Protein AF-A0AAW4IE18-F1 (afdb_monomer)

Foldseek 3Di:
DDDCPVVDPDDDDPVNVDQFPQDPDVQWTQGPVRDIDHDDDDDDPPPVPDDPVRVVVVVVVVVVVVVVVPPDDDDDDDDDDDDDDQQDDDDDPDVVVVVVSVVVNVVVVVVND

Secondary structure (DSSP, 8-state):
----STT--S---HHHHSSEEEEEETTEEEETTS-EE---------STT--HHHHHHHHHHHHHHHGGG-SS----------PPPPPP----SSHHHHHHHHHHHHHHHHHT-

Structure (mmCIF, N/CA/C/O backbone):
data_AF-A0AAW4IE18-F1
#
_entry.id   AF-A0AAW4IE18-F1
#
loop_
_atom_site.group_PDB
_atom_site.id
_atom_site.type_symbol
_atom_site.label_atom_id
_atom_site.label_alt_id
_atom_site.label_comp_id
_atom_site.label_asym_id
_atom_site.label_entity_id
_atom_site.label_seq_id
_atom_site.pdbx_PDB_ins_code
_atom_site.Cartn_x
_atom_site.Cartn_y
_atom_site.Cartn_z
_atom_site.occupancy
_atom_site.B_iso_or_equiv
_atom_site.auth_seq_id
_atom_site.auth_comp_id
_atom_site.auth_asym_id
_atom_site.auth_atom_id
_atom_site.pdbx_PDB_model_num
ATOM 1 N N . MET A 1 1 ? -8.103 7.986 27.325 1.00 58.22 1 MET A N 1
ATOM 2 C CA . MET A 1 1 ? -7.664 6.595 27.577 1.00 58.22 1 MET A CA 1
ATOM 3 C C . MET A 1 1 ? -7.999 6.231 29.013 1.00 58.22 1 MET A C 1
ATOM 5 O O . MET A 1 1 ? -7.690 7.021 29.895 1.00 58.22 1 MET A O 1
ATOM 9 N N . LEU A 1 2 ? -8.636 5.082 29.252 1.00 60.31 2 LEU A N 1
ATOM 10 C CA . LEU A 1 2 ? -8.820 4.565 30.612 1.00 60.31 2 LEU A CA 1
ATOM 11 C C . LEU A 1 2 ? -7.459 4.156 31.200 1.00 60.31 2 LEU A C 1
ATOM 13 O O . LEU A 1 2 ? -6.713 3.413 30.563 1.00 60.31 2 LEU A O 1
ATOM 17 N N . ASN A 1 3 ? -7.134 4.635 32.404 1.00 67.06 3 ASN A N 1
ATOM 18 C CA . ASN A 1 3 ? -5.927 4.230 33.121 1.00 67.06 3 ASN A CA 1
ATOM 19 C C . ASN A 1 3 ? -6.178 2.890 33.830 1.00 67.06 3 ASN A C 1
ATOM 21 O O . ASN A 1 3 ? -6.910 2.828 34.811 1.00 67.06 3 ASN A O 1
ATOM 25 N N . LEU A 1 4 ? -5.571 1.820 33.313 1.00 72.25 4 LEU A N 1
ATOM 26 C CA . LEU A 1 4 ? -5.693 0.457 33.845 1.00 72.25 4 LEU A CA 1
ATOM 27 C C . LEU A 1 4 ? -4.454 0.017 34.647 1.00 72.25 4 LEU A C 1
ATOM 29 O O . LEU A 1 4 ? -4.291 -1.175 34.910 1.00 72.25 4 LEU A O 1
ATOM 33 N N . ALA A 1 5 ? -3.553 0.944 35.002 1.00 70.62 5 ALA A N 1
ATOM 34 C CA . ALA A 1 5 ? -2.292 0.618 35.673 1.00 70.62 5 ALA A CA 1
ATOM 35 C C . ALA A 1 5 ? -2.509 -0.052 37.039 1.00 70.62 5 ALA A C 1
ATOM 37 O O . ALA A 1 5 ? -1.817 -1.013 37.361 1.00 70.62 5 ALA A O 1
ATOM 38 N N . GLU A 1 6 ? -3.511 0.398 37.795 1.00 74.00 6 GLU A N 1
ATOM 39 C CA . GLU A 1 6 ? -3.826 -0.117 39.134 1.00 74.00 6 GLU A CA 1
ATOM 40 C C . GLU A 1 6 ? -4.338 -1.569 39.117 1.00 74.00 6 GLU A C 1
ATOM 42 O O . GLU A 1 6 ? -4.110 -2.335 40.049 1.00 74.00 6 GLU A O 1
ATOM 47 N N . TYR A 1 7 ? -4.961 -1.998 38.016 1.00 75.81 7 TYR A N 1
ATOM 48 C CA . TYR A 1 7 ? -5.494 -3.356 37.866 1.00 75.81 7 TYR A CA 1
ATOM 49 C C . TYR A 1 7 ? -4.481 -4.343 37.262 1.00 75.81 7 TYR A C 1
ATOM 51 O O . TYR A 1 7 ? -4.793 -5.519 37.045 1.00 75.81 7 TYR A O 1
ATOM 59 N N . ARG A 1 8 ? -3.255 -3.894 36.967 1.00 70.69 8 A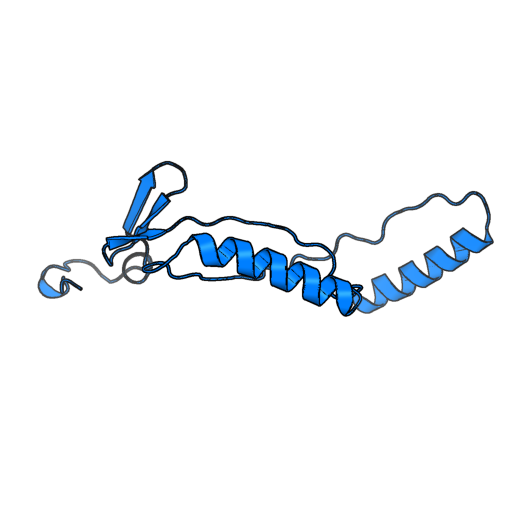RG A N 1
ATOM 60 C CA . ARG A 1 8 ? -2.260 -4.686 36.241 1.00 70.69 8 ARG A CA 1
ATOM 61 C C . ARG A 1 8 ? -1.464 -5.589 37.195 1.00 70.69 8 ARG A C 1
ATOM 63 O O . ARG A 1 8 ? -0.454 -5.192 37.757 1.00 70.69 8 ARG A O 1
ATOM 70 N N . ARG A 1 9 ? -1.892 -6.853 37.317 1.00 83.69 9 ARG A N 1
ATOM 71 C CA . ARG A 1 9 ? -1.225 -7.902 38.128 1.00 83.69 9 ARG A CA 1
ATOM 72 C C . ARG A 1 9 ? -0.058 -8.624 37.431 1.00 83.69 9 ARG A C 1
ATOM 74 O O . ARG A 1 9 ? 0.562 -9.492 38.037 1.00 83.69 9 ARG A O 1
ATOM 81 N N . ARG A 1 10 ? 0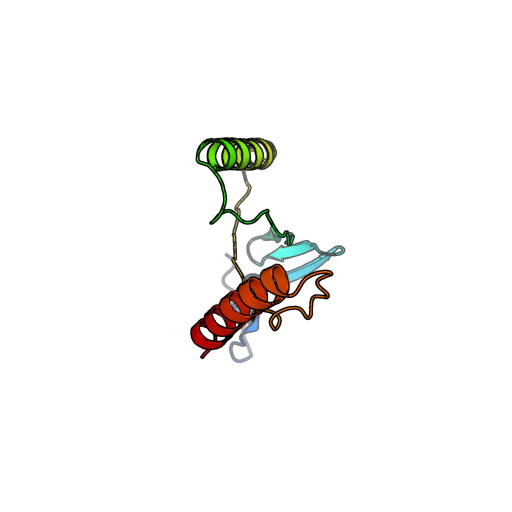.211 -8.318 36.156 1.00 87.19 10 ARG A N 1
ATOM 82 C CA . ARG A 1 10 ? 1.239 -8.975 35.325 1.00 87.19 10 ARG A CA 1
ATOM 83 C C . ARG A 1 10 ? 2.207 -7.956 34.708 1.00 87.19 10 ARG A C 1
ATOM 85 O O . ARG A 1 10 ? 1.787 -6.821 34.480 1.00 87.19 10 ARG A O 1
ATOM 92 N N . PRO A 1 11 ? 3.453 -8.345 34.379 1.00 87.56 11 PRO A N 1
ATOM 93 C CA . PRO A 1 11 ? 4.373 -7.487 33.636 1.00 87.56 11 PRO A CA 1
ATOM 94 C C . PRO A 1 11 ? 3.767 -6.983 32.320 1.00 87.56 11 PRO A C 1
ATOM 96 O O . PRO A 1 11 ? 2.902 -7.639 31.725 1.00 87.56 11 PRO A O 1
ATOM 99 N N . ALA A 1 12 ? 4.237 -5.818 31.865 1.00 86.75 12 ALA A N 1
ATOM 100 C CA . ALA A 1 12 ? 3.860 -5.280 30.564 1.00 86.75 12 ALA A CA 1
ATOM 101 C C . ALA A 1 12 ? 4.412 -6.171 29.443 1.00 86.75 12 ALA A C 1
ATOM 103 O O . ALA A 1 12 ? 5.583 -6.547 29.452 1.00 86.75 12 ALA A O 1
ATOM 104 N N . LEU A 1 13 ? 3.562 -6.485 28.473 1.00 88.50 13 LEU A N 1
ATOM 105 C CA . LEU A 1 13 ? 3.905 -7.225 27.264 1.00 88.50 13 LEU A CA 1
ATOM 106 C C . LEU A 1 13 ? 3.878 -6.280 26.060 1.00 88.50 13 LEU A C 1
ATOM 108 O O . LEU A 1 13 ? 3.240 -5.230 26.108 1.00 88.50 13 LEU A O 1
ATOM 112 N N . LEU A 1 14 ? 4.503 -6.671 24.945 1.00 88.50 14 LEU A N 1
ATOM 113 C CA . LEU A 1 14 ? 4.445 -5.910 23.687 1.00 88.50 14 LEU A CA 1
ATOM 114 C C . LEU A 1 14 ? 2.997 -5.580 23.290 1.00 88.50 14 LEU A C 1
ATOM 116 O O . LEU A 1 14 ? 2.690 -4.449 22.920 1.00 88.50 14 LEU A O 1
ATOM 120 N N . ALA A 1 15 ? 2.091 -6.546 23.457 1.00 86.62 15 ALA A N 1
ATOM 121 C CA . ALA A 1 15 ? 0.671 -6.375 23.180 1.00 86.62 15 ALA A CA 1
ATOM 122 C C . ALA A 1 15 ? 0.025 -5.235 23.977 1.00 86.62 15 ALA A C 1
ATOM 124 O O . ALA A 1 15 ? -0.958 -4.679 23.507 1.00 86.62 15 ALA A O 1
ATOM 125 N N . ASP A 1 16 ? 0.553 -4.847 25.144 1.00 86.25 16 ASP A N 1
ATOM 126 C CA . ASP A 1 16 ? 0.028 -3.728 25.932 1.00 86.25 16 ASP A CA 1
ATOM 127 C C . ASP A 1 16 ? 0.379 -2.368 25.296 1.00 86.25 16 ASP A C 1
ATOM 129 O O . ASP A 1 16 ? -0.391 -1.419 25.453 1.00 86.25 16 ASP A O 1
ATOM 133 N N . TRP A 1 17 ? 1.455 -2.305 24.504 1.00 88.44 17 TRP A N 1
ATOM 134 C CA . TRP A 1 17 ? 1.931 -1.111 23.792 1.00 88.44 17 TRP A CA 1
ATOM 135 C C . TRP A 1 17 ? 1.369 -0.966 22.376 1.00 88.44 17 TRP A C 1
ATOM 137 O O . TRP A 1 17 ? 1.274 0.148 21.870 1.00 88.44 17 TRP A O 1
ATOM 147 N N . LEU A 1 18 ? 0.972 -2.071 21.739 1.00 92.12 18 LEU A N 1
ATOM 148 C CA . LEU A 1 18 ? 0.366 -2.027 20.406 1.00 92.12 18 LEU A CA 1
ATOM 149 C C . LEU A 1 18 ? -0.993 -1.304 20.439 1.00 92.12 18 LEU A C 1
ATOM 151 O O . LEU A 1 18 ? -1.739 -1.468 21.408 1.00 92.12 18 LEU A O 1
ATOM 155 N N . PRO A 1 19 ? -1.365 -0.544 19.395 1.00 92.06 19 PRO A N 1
ATOM 156 C CA . PRO A 1 19 ? -2.646 0.165 19.356 1.00 92.06 19 PRO A CA 1
ATOM 157 C C . PRO A 1 19 ? -3.845 -0.780 19.192 1.00 92.06 19 PRO A C 1
ATOM 159 O O . PRO A 1 19 ? -4.965 -0.403 19.519 1.00 92.06 19 PRO A O 1
ATOM 162 N N . TRP A 1 20 ? -3.622 -2.010 18.729 1.00 94.69 20 TRP A N 1
ATOM 163 C CA . TRP A 1 20 ? -4.669 -2.973 18.398 1.00 94.69 20 TRP A CA 1
ATOM 164 C C . TRP A 1 20 ? -5.239 -3.659 19.643 1.00 94.69 20 TRP A C 1
ATOM 166 O O . TRP A 1 20 ? -4.498 -4.185 20.475 1.00 94.69 20 TRP A O 1
ATOM 176 N N . ALA A 1 21 ? -6.564 -3.678 19.758 1.00 94.31 21 ALA A N 1
ATOM 177 C CA . ALA A 1 21 ? -7.293 -4.420 20.783 1.00 94.31 21 ALA A CA 1
ATOM 178 C C . ALA A 1 21 ? -7.714 -5.814 20.288 1.00 94.31 21 ALA A C 1
ATOM 180 O O . ALA A 1 21 ? -7.659 -6.773 21.054 1.00 94.31 21 ALA A O 1
ATOM 181 N N . GLY A 1 22 ? -8.105 -5.946 19.016 1.00 94.69 22 GLY A N 1
ATOM 182 C CA . GLY A 1 22 ? -8.458 -7.236 18.418 1.00 94.69 22 GLY A CA 1
ATOM 183 C C . GLY A 1 22 ? -9.149 -7.121 17.060 1.00 94.69 22 GLY A C 1
ATOM 184 O O . GLY A 1 22 ? -9.473 -6.024 16.610 1.00 94.69 22 GLY A O 1
ATOM 185 N N . LEU A 1 23 ? -9.382 -8.263 16.406 1.00 97.12 23 LEU A N 1
ATOM 186 C CA . LEU A 1 23 ? -10.181 -8.342 15.179 1.00 97.12 23 LEU A CA 1
ATOM 187 C C . LEU A 1 23 ? -11.663 -8.468 15.532 1.00 97.12 23 LEU A C 1
ATOM 189 O O . LEU A 1 23 ? -12.056 -9.394 16.236 1.00 97.12 23 LEU A O 1
ATOM 193 N N . VAL A 1 24 ? -12.478 -7.549 15.020 1.00 97.31 24 VAL A N 1
ATOM 194 C CA . VAL A 1 24 ? -13.931 -7.503 15.281 1.00 97.31 24 VAL A CA 1
ATOM 195 C C . VAL A 1 24 ? -14.767 -7.924 14.073 1.00 97.31 24 VAL A C 1
ATOM 197 O O . VAL A 1 24 ? -15.944 -8.241 14.212 1.00 97.31 24 VAL A O 1
ATOM 200 N N . ALA A 1 25 ? -14.155 -7.949 12.889 1.00 97.44 25 ALA A N 1
ATOM 201 C CA . ALA A 1 25 ? -14.718 -8.464 11.647 1.00 97.44 25 ALA A CA 1
ATOM 202 C C . ALA A 1 25 ? -13.570 -8.845 10.686 1.00 97.44 25 ALA A C 1
ATOM 204 O O . ALA A 1 25 ? -12.420 -8.460 10.932 1.00 97.44 25 ALA A O 1
ATOM 205 N N . PRO A 1 26 ? -13.837 -9.563 9.577 1.00 96.38 26 PRO A N 1
ATOM 206 C CA . PRO A 1 26 ? -12.814 -9.884 8.584 1.00 96.38 26 PRO A CA 1
ATOM 207 C C . PRO A 1 26 ? -12.062 -8.639 8.084 1.00 96.38 26 PRO A C 1
ATOM 209 O O . PRO A 1 26 ? -12.620 -7.774 7.409 1.00 96.38 26 PRO A O 1
ATOM 212 N N . GLY A 1 27 ? -10.775 -8.551 8.435 1.00 95.62 27 GLY A N 1
ATOM 213 C CA . GLY A 1 27 ? -9.893 -7.441 8.069 1.00 95.62 27 GLY A CA 1
ATOM 214 C C . GLY A 1 27 ? -10.129 -6.125 8.821 1.00 95.62 27 GLY A C 1
ATOM 215 O O . GLY A 1 27 ? -9.540 -5.122 8.429 1.00 95.62 27 GLY A O 1
ATOM 216 N N . VAL A 1 28 ? -10.964 -6.100 9.868 1.00 97.38 28 VAL A N 1
ATOM 217 C CA . VAL A 1 28 ? -11.224 -4.901 10.684 1.00 97.38 28 VAL A CA 1
ATOM 218 C C . VAL A 1 28 ? -10.641 -5.083 12.078 1.00 97.38 28 VAL A C 1
ATOM 220 O O . VAL A 1 28 ? -11.055 -5.970 12.830 1.00 97.38 28 VAL A O 1
ATOM 223 N N . VAL A 1 29 ? -9.705 -4.206 12.427 1.00 97.50 29 VAL A N 1
ATOM 224 C CA . VAL A 1 29 ? -9.081 -4.138 13.747 1.00 97.50 29 VAL A CA 1
ATOM 225 C C . VAL A 1 29 ? -9.787 -3.065 14.572 1.00 97.50 29 VAL A C 1
ATOM 227 O O . VAL A 1 29 ? -9.939 -1.933 14.119 1.00 97.50 29 VAL A O 1
ATOM 230 N N . LEU A 1 30 ? -10.206 -3.411 15.787 1.00 97.25 30 LEU A N 1
ATOM 231 C CA . LEU A 1 30 ? -10.569 -2.438 16.813 1.00 97.25 30 LEU A CA 1
ATOM 232 C C . LEU A 1 30 ? -9.290 -1.989 17.517 1.00 97.25 30 LEU A C 1
ATOM 234 O O . LEU A 1 30 ? -8.543 -2.822 18.034 1.00 97.25 30 LEU A O 1
ATOM 238 N N . ASN A 1 31 ? -9.049 -0.686 17.555 1.00 95.75 31 ASN A N 1
ATOM 239 C CA . ASN A 1 31 ? -7.963 -0.088 18.314 1.00 95.75 31 ASN A CA 1
ATOM 240 C C . ASN A 1 31 ? -8.391 0.181 19.760 1.00 95.75 31 ASN A C 1
ATOM 242 O O . ASN A 1 31 ? -9.570 0.324 20.082 1.00 95.75 31 ASN A O 1
ATOM 246 N N . LYS A 1 32 ? -7.411 0.281 20.656 1.00 93.25 32 LYS A N 1
ATOM 247 C CA . LYS A 1 32 ? -7.616 0.534 22.091 1.00 93.25 32 LYS A CA 1
ATOM 248 C C . LYS A 1 32 ? -8.176 1.921 22.399 1.00 93.25 32 LYS A C 1
ATOM 250 O O . LYS A 1 32 ? -8.657 2.146 23.505 1.00 93.25 32 LYS A O 1
ATOM 255 N N . ASP A 1 33 ? -8.098 2.848 21.451 1.00 92.12 33 ASP A N 1
ATOM 256 C CA . ASP A 1 33 ? -8.735 4.164 21.531 1.00 92.12 33 ASP A CA 1
ATOM 257 C C . ASP A 1 33 ? -10.203 4.154 21.059 1.00 92.12 33 ASP A C 1
ATOM 259 O O . ASP A 1 33 ? -10.873 5.181 21.142 1.00 92.12 33 ASP A O 1
ATOM 263 N N . GLY A 1 34 ? -10.714 3.003 20.606 1.00 93.69 34 GLY A N 1
ATOM 264 C CA . GLY A 1 34 ? -12.070 2.832 20.087 1.00 93.69 34 GLY A CA 1
ATOM 265 C C . GLY A 1 34 ? -12.207 3.072 18.582 1.00 93.69 34 GLY A C 1
ATOM 266 O O . GLY A 1 34 ? -13.298 2.887 18.047 1.00 93.69 34 GLY A O 1
ATOM 267 N N . SER A 1 35 ? -11.134 3.457 17.884 1.00 94.88 35 SER A N 1
ATOM 268 C CA . SER A 1 35 ? -11.154 3.608 16.427 1.00 94.88 35 SER A CA 1
ATOM 269 C C . SER A 1 35 ? -11.153 2.254 15.710 1.00 94.88 35 SER A C 1
ATOM 271 O O . SER A 1 35 ? -10.666 1.245 16.228 1.00 94.88 35 SER A O 1
ATOM 273 N N . PHE A 1 36 ? -11.694 2.229 14.490 1.00 96.38 36 PHE A N 1
ATOM 274 C CA . PHE A 1 36 ? -11.604 1.073 13.602 1.00 96.38 36 PHE A CA 1
ATOM 275 C C . PHE A 1 36 ? -10.513 1.293 12.562 1.00 96.38 36 PHE A C 1
ATOM 277 O O . PHE A 1 36 ? -10.448 2.347 11.930 1.00 96.38 36 PHE A O 1
ATOM 284 N N . GLN A 1 37 ? -9.697 0.270 12.340 1.00 96.44 37 GLN A N 1
ATOM 285 C CA . GLN A 1 37 ? -8.661 0.262 11.320 1.00 96.44 37 GLN A CA 1
ATOM 286 C C . GLN A 1 37 ? -8.931 -0.838 10.295 1.00 96.44 37 GLN A C 1
ATOM 288 O O . GLN A 1 37 ? -9.239 -1.983 10.636 1.00 96.44 37 GLN A O 1
ATOM 293 N N . ARG A 1 38 ? -8.742 -0.490 9.020 1.00 95.56 38 ARG A N 1
ATOM 294 C CA . ARG A 1 38 ? -8.641 -1.432 7.907 1.00 95.56 38 ARG A CA 1
ATOM 295 C C . ARG A 1 38 ? -7.400 -1.082 7.098 1.00 95.56 38 ARG A C 1
ATOM 297 O O . ARG A 1 38 ? -7.164 0.090 6.821 1.00 95.56 38 ARG A O 1
ATOM 304 N N . THR A 1 39 ? -6.640 -2.094 6.705 1.00 94.31 39 THR A N 1
ATOM 305 C CA . THR A 1 39 ? -5.434 -1.921 5.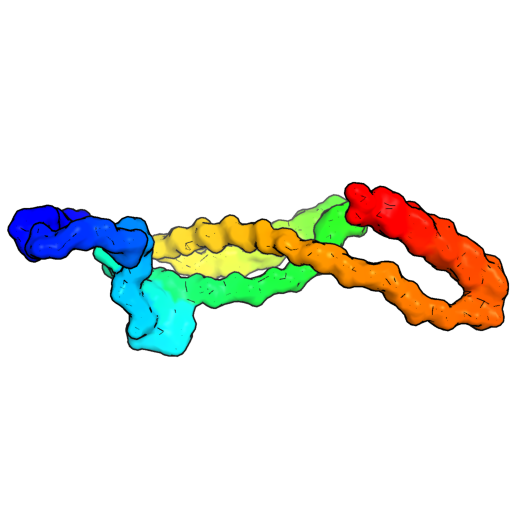890 1.00 94.31 39 THR A CA 1
ATOM 306 C C . THR A 1 39 ? -5.677 -2.500 4.503 1.00 94.31 39 THR A C 1
ATOM 308 O O . THR A 1 39 ? -6.286 -3.561 4.362 1.00 94.31 39 THR A O 1
ATOM 311 N N . ALA A 1 40 ? -5.202 -1.804 3.474 1.00 92.75 40 ALA A N 1
ATOM 312 C CA . ALA A 1 40 ? -5.186 -2.287 2.103 1.00 92.75 40 ALA A CA 1
ATOM 313 C C . ALA A 1 40 ? -3.773 -2.143 1.538 1.00 92.75 40 ALA A C 1
ATOM 315 O O . ALA A 1 40 ? -3.079 -1.172 1.834 1.00 92.75 40 ALA A O 1
ATOM 316 N N . ARG A 1 41 ? -3.366 -3.104 0.708 1.00 92.62 41 ARG A N 1
ATOM 317 C CA . ARG A 1 41 ? -2.113 -3.059 -0.047 1.00 92.62 41 ARG A CA 1
ATOM 318 C C . ARG A 1 41 ? -2.430 -2.800 -1.512 1.00 92.62 41 ARG A C 1
ATOM 320 O O . ARG A 1 41 ? -3.369 -3.379 -2.053 1.00 92.62 41 ARG A O 1
ATOM 327 N N . PHE A 1 42 ? -1.626 -1.966 -2.154 1.00 89.06 42 PHE A N 1
ATOM 328 C CA . PHE A 1 42 ? -1.678 -1.738 -3.593 1.00 89.06 42 PHE A CA 1
ATOM 329 C C . PHE A 1 42 ? -0.256 -1.633 -4.150 1.00 89.06 42 PHE A C 1
ATOM 331 O O . PHE A 1 42 ? 0.688 -1.366 -3.409 1.00 89.06 42 PHE A O 1
ATOM 338 N N . ARG A 1 43 ? -0.106 -1.844 -5.460 1.00 87.06 43 ARG A N 1
ATOM 339 C CA . ARG A 1 43 ? 1.121 -1.549 -6.205 1.00 87.06 43 ARG A CA 1
ATOM 340 C C . ARG A 1 43 ? 0.767 -0.551 -7.298 1.00 87.06 43 ARG A C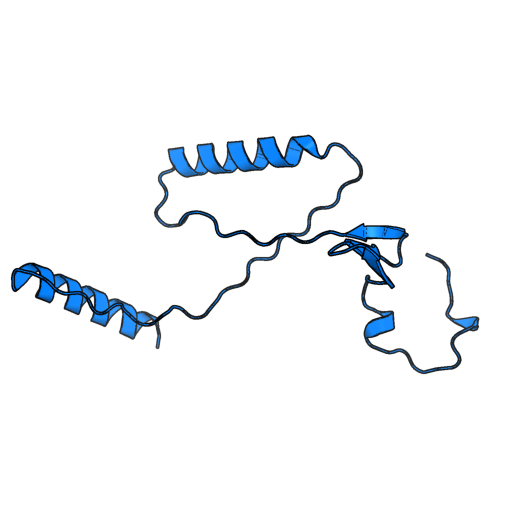 1
ATOM 342 O O . ARG A 1 43 ? -0.093 -0.837 -8.127 1.00 87.06 43 ARG A O 1
ATOM 349 N N . GLY A 1 44 ? 1.363 0.635 -7.231 1.00 84.38 44 GLY A N 1
ATOM 350 C CA . GLY A 1 44 ? 1.193 1.671 -8.246 1.00 84.38 44 GLY A CA 1
ATOM 351 C C . GLY A 1 44 ? 2.037 1.406 -9.500 1.00 84.38 44 GLY A C 1
ATOM 352 O O . GLY A 1 44 ? 2.854 0.482 -9.497 1.00 84.38 44 GLY A O 1
ATOM 353 N N . PRO A 1 45 ? 1.843 2.206 -10.564 1.00 84.94 45 PRO A N 1
ATOM 354 C CA . PRO A 1 45 ? 2.776 2.248 -11.689 1.00 84.94 45 PRO A CA 1
ATOM 355 C C . PRO A 1 45 ? 4.161 2.719 -11.223 1.00 84.94 45 PRO A C 1
ATOM 357 O O . PRO A 1 45 ? 4.284 3.312 -10.151 1.00 84.94 45 PRO A O 1
ATOM 360 N N . ASP A 1 46 ? 5.186 2.467 -12.035 1.00 86.56 46 ASP A N 1
ATOM 361 C CA . ASP A 1 46 ? 6.515 3.026 -11.797 1.00 86.56 46 ASP A CA 1
ATOM 362 C C . ASP A 1 46 ? 6.462 4.556 -11.927 1.00 86.56 46 ASP A C 1
ATOM 364 O O . ASP A 1 46 ? 6.188 5.090 -13.002 1.00 86.56 46 ASP A O 1
ATOM 368 N N . LEU A 1 47 ? 6.658 5.247 -10.803 1.00 88.81 47 LEU A N 1
ATOM 369 C CA . LEU A 1 47 ? 6.629 6.706 -10.744 1.00 88.81 47 LEU A CA 1
ATOM 370 C C . LEU A 1 47 ? 7.991 7.324 -11.065 1.00 88.81 47 LEU A C 1
ATOM 372 O O . LEU A 1 47 ? 8.024 8.502 -11.413 1.00 88.81 47 LEU A O 1
ATOM 376 N N . ASP A 1 48 ? 9.080 6.554 -11.000 1.00 86.69 48 ASP A N 1
ATOM 377 C CA . ASP A 1 48 ? 10.427 7.053 -11.298 1.00 86.69 48 ASP A CA 1
A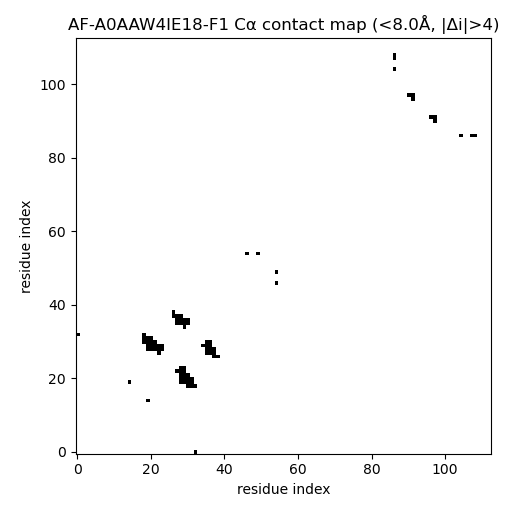TOM 378 C C . ASP A 1 48 ? 10.609 7.266 -12.808 1.00 86.69 48 ASP A C 1
ATOM 380 O O . ASP A 1 48 ? 11.318 8.176 -13.236 1.00 86.69 48 ASP A O 1
ATOM 384 N N . SER A 1 49 ? 9.890 6.487 -13.621 1.00 89.62 49 SER A N 1
ATOM 385 C CA . SER A 1 49 ? 9.841 6.631 -15.081 1.00 89.62 49 SER A CA 1
ATOM 386 C C . SER A 1 49 ? 8.696 7.528 -15.581 1.00 89.62 49 SER A C 1
ATOM 388 O O . SER A 1 49 ? 8.497 7.651 -16.791 1.00 89.62 49 SER A O 1
ATOM 390 N N . ALA A 1 50 ? 7.904 8.130 -14.687 1.00 93.56 50 ALA A N 1
ATOM 391 C CA . ALA A 1 50 ? 6.705 8.875 -15.065 1.00 93.56 50 ALA A CA 1
ATOM 392 C C . ALA A 1 50 ? 7.018 10.307 -15.526 1.00 93.56 50 ALA A C 1
ATOM 394 O O . ALA A 1 50 ? 7.824 11.032 -14.942 1.00 93.56 50 ALA A O 1
ATOM 395 N N . THR A 1 51 ? 6.298 10.764 -16.547 1.00 96.19 51 THR A N 1
ATOM 396 C CA . THR A 1 51 ? 6.335 12.163 -16.980 1.00 96.19 51 THR A CA 1
ATOM 397 C C . THR A 1 51 ? 5.684 13.086 -15.937 1.00 96.19 51 THR A C 1
ATOM 399 O O . THR A 1 51 ? 4.800 12.664 -15.181 1.00 96.19 51 THR A O 1
ATOM 402 N N . PRO A 1 52 ? 6.008 14.394 -15.929 1.00 96.62 52 PRO A N 1
ATOM 403 C CA . PRO A 1 52 ? 5.350 15.352 -15.036 1.00 96.62 52 PRO A CA 1
ATOM 404 C C . PRO A 1 52 ? 3.816 15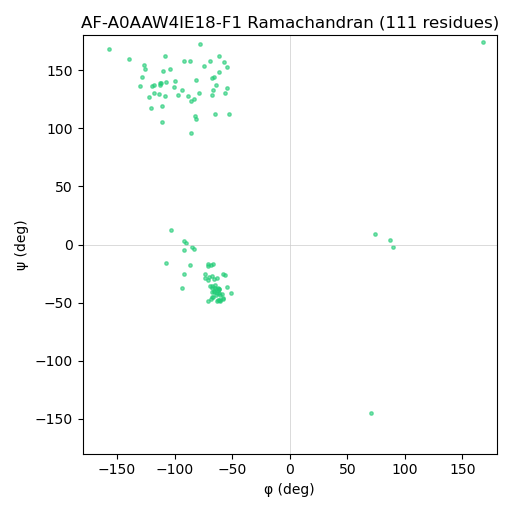.354 -15.157 1.00 96.62 52 PRO A C 1
ATOM 406 O O . PRO A 1 52 ? 3.110 15.470 -14.154 1.00 96.62 52 PRO A O 1
ATOM 409 N N . GLY A 1 53 ? 3.284 15.177 -16.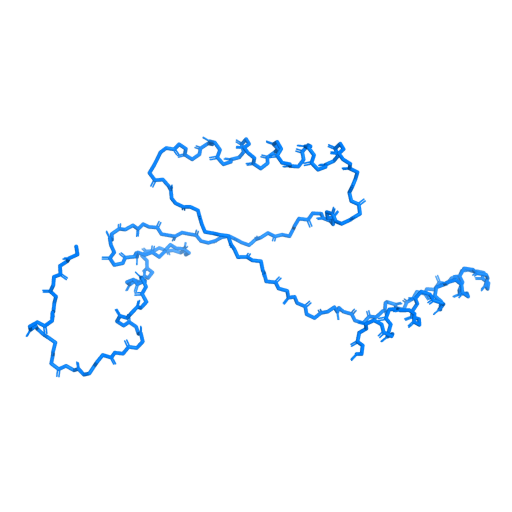372 1.00 97.12 53 GLY A N 1
ATOM 410 C CA . GLY A 1 53 ? 1.840 15.089 -16.609 1.00 97.12 53 GLY A CA 1
ATOM 411 C C . GLY A 1 53 ? 1.206 13.851 -15.968 1.00 97.12 53 GLY A C 1
ATOM 412 O O . GLY A 1 53 ? 0.139 13.942 -15.356 1.00 97.12 53 GLY A O 1
ATOM 413 N N . GLU A 1 54 ? 1.878 12.702 -16.040 1.00 95.31 54 GLU A N 1
ATOM 414 C CA . GLU A 1 54 ? 1.425 11.458 -15.409 1.00 95.31 54 GLU A CA 1
ATOM 415 C C . GLU A 1 54 ? 1.465 11.531 -13.880 1.00 95.31 54 GLU A C 1
ATOM 417 O O . GLU A 1 54 ? 0.542 11.037 -13.220 1.00 95.31 54 GLU A O 1
ATOM 422 N N . LEU A 1 55 ? 2.472 12.197 -13.307 1.00 95.75 55 LEU A N 1
ATOM 423 C CA . LEU A 1 55 ? 2.565 12.441 -11.865 1.00 95.75 55 LEU A CA 1
ATOM 424 C C . LEU A 1 55 ? 1.420 13.334 -11.369 1.00 95.75 55 LEU A C 1
ATOM 426 O O . LEU A 1 55 ? 0.782 13.016 -10.357 1.00 95.75 55 LEU A O 1
ATOM 430 N N . ILE A 1 56 ? 1.098 14.405 -12.105 1.00 96.94 56 ILE A N 1
ATOM 431 C CA . ILE A 1 56 ? -0.043 15.283 -11.799 1.00 96.94 56 ILE A CA 1
ATOM 432 C C . ILE A 1 56 ? -1.352 14.492 -11.876 1.00 96.94 56 ILE A C 1
ATOM 434 O O . ILE A 1 56 ? -2.161 14.537 -10.946 1.00 96.94 56 ILE A O 1
ATOM 438 N N . ALA A 1 57 ? -1.555 13.722 -12.947 1.00 95.38 57 ALA A N 1
ATOM 439 C CA . ALA A 1 57 ? -2.762 12.920 -13.120 1.00 95.38 57 ALA A CA 1
ATOM 440 C C . ALA A 1 57 ? -2.916 11.856 -12.017 1.00 95.38 57 ALA A C 1
ATOM 442 O O . ALA A 1 57 ? -4.017 11.643 -11.504 1.00 95.38 57 ALA A O 1
ATOM 443 N N . THR A 1 58 ? -1.823 11.204 -11.612 1.00 94.06 58 THR A N 1
ATOM 444 C CA . THR A 1 58 ? -1.823 10.198 -10.536 1.00 94.06 58 THR A CA 1
ATOM 445 C C . THR A 1 58 ? -2.124 10.827 -9.182 1.00 94.06 58 THR A C 1
ATOM 447 O O . THR A 1 58 ? -2.997 10.337 -8.462 1.00 94.06 58 THR A O 1
ATOM 450 N N . SER A 1 59 ? -1.495 11.962 -8.876 1.00 94.12 59 SER A N 1
ATOM 451 C CA . SER A 1 59 ? -1.772 12.739 -7.663 1.00 94.12 59 SER A CA 1
ATOM 452 C C . SER A 1 59 ? -3.233 13.187 -7.598 1.00 94.12 59 SER A C 1
ATOM 454 O O . SER A 1 59 ? -3.884 13.047 -6.562 1.00 94.12 59 SER A O 1
ATOM 456 N N . ALA A 1 60 ? -3.796 13.655 -8.717 1.00 96.50 60 ALA A N 1
ATOM 457 C CA . ALA A 1 60 ? -5.197 14.060 -8.796 1.00 96.50 60 ALA A CA 1
ATOM 458 C C . ALA A 1 60 ? -6.158 12.885 -8.543 1.00 96.50 60 ALA A C 1
ATOM 460 O O . ALA A 1 60 ? -7.137 13.038 -7.807 1.00 96.50 60 ALA A O 1
ATOM 461 N N . ARG A 1 61 ? -5.871 11.698 -9.100 1.00 94.12 61 ARG A N 1
ATOM 462 C CA . ARG A 1 61 ? -6.655 10.475 -8.849 1.00 94.12 61 ARG A CA 1
ATOM 463 C C . ARG A 1 61 ? -6.631 10.075 -7.376 1.00 94.12 61 ARG A C 1
ATOM 465 O O . ARG A 1 61 ? -7.697 9.833 -6.811 1.00 94.12 61 ARG A O 1
ATOM 472 N N . LEU A 1 62 ? -5.449 10.051 -6.754 1.00 92.50 62 LEU A N 1
ATOM 473 C CA . LEU A 1 62 ? -5.305 9.723 -5.334 1.00 92.50 62 LEU A CA 1
ATOM 474 C C . LEU A 1 62 ? -6.076 10.721 -4.464 1.00 92.50 62 LEU A C 1
ATOM 476 O O . LEU A 1 62 ? -6.891 10.321 -3.637 1.00 92.50 62 LEU A O 1
ATOM 480 N N . ASN A 1 63 ? -5.898 12.019 -4.710 1.00 94.75 63 ASN A N 1
ATOM 481 C CA . ASN A 1 63 ? -6.594 13.075 -3.979 1.00 94.75 63 ASN A CA 1
ATOM 482 C C . ASN A 1 63 ? -8.122 12.934 -4.078 1.00 94.75 63 ASN A C 1
ATOM 484 O O . ASN A 1 63 ? -8.828 13.000 -3.075 1.00 94.75 63 ASN A O 1
ATOM 488 N N . ASN A 1 64 ? -8.650 12.684 -5.279 1.00 95.81 64 ASN A N 1
ATOM 489 C CA . ASN A 1 64 ? -10.087 12.505 -5.486 1.00 95.81 64 ASN A CA 1
ATOM 490 C C . ASN A 1 64 ? -10.644 11.248 -4.805 1.00 95.81 64 ASN A C 1
ATOM 492 O O . ASN A 1 64 ? -11.812 11.246 -4.420 1.00 95.81 64 ASN A O 1
ATOM 496 N N . ALA A 1 65 ? -9.840 10.195 -4.644 1.00 93.25 65 ALA A N 1
ATOM 497 C CA . ALA A 1 65 ? -10.226 9.027 -3.861 1.00 93.25 65 ALA A CA 1
ATOM 498 C C . ALA A 1 65 ? -10.256 9.349 -2.357 1.00 93.25 65 ALA A C 1
ATOM 500 O O . ALA A 1 65 ? -11.259 9.082 -1.700 1.00 93.25 65 ALA A O 1
ATOM 501 N N . LEU A 1 66 ? -9.203 9.985 -1.832 1.00 92.38 66 LEU A N 1
ATOM 502 C CA . LEU A 1 66 ? -9.075 10.320 -0.408 1.00 92.38 66 LEU A CA 1
ATOM 503 C C . LEU A 1 66 ? -10.137 11.316 0.066 1.00 92.38 66 LEU A C 1
ATOM 505 O O . LEU A 1 66 ? -10.698 11.150 1.147 1.00 92.38 66 LEU A O 1
ATOM 509 N N . LYS A 1 67 ? -10.493 12.301 -0.766 1.00 94.50 67 LYS A N 1
ATOM 510 C CA . LYS A 1 67 ? -11.550 13.282 -0.462 1.00 94.50 67 LYS A CA 1
ATOM 511 C C . LYS A 1 67 ? -12.907 12.649 -0.142 1.00 94.50 67 LYS A C 1
ATOM 513 O O . LYS A 1 67 ? -13.695 13.257 0.573 1.00 94.50 67 LYS A O 1
ATOM 518 N N . ARG A 1 68 ? -13.188 11.441 -0.645 1.00 94.88 68 ARG A N 1
ATOM 519 C CA . ARG A 1 68 ? -14.462 10.737 -0.407 1.00 94.88 68 ARG A CA 1
ATOM 520 C C . ARG A 1 68 ? -14.615 10.231 1.028 1.00 94.88 68 ARG A C 1
ATOM 522 O O . ARG A 1 68 ? -15.730 9.907 1.416 1.00 94.88 68 ARG A O 1
ATOM 529 N N . LEU A 1 69 ? -13.530 10.157 1.801 1.00 93.25 69 LEU A N 1
ATOM 530 C CA . LEU A 1 69 ? -13.569 9.726 3.201 1.00 93.25 69 LEU A CA 1
ATOM 531 C C . LEU A 1 69 ? -14.240 10.767 4.113 1.00 93.25 69 LEU A C 1
ATOM 533 O O . LEU A 1 69 ? -14.876 10.399 5.097 1.00 93.25 69 LEU A O 1
ATOM 537 N N . GLY A 1 70 ? -14.143 12.058 3.779 1.00 93.44 70 GLY A N 1
ATOM 538 C CA . GLY A 1 70 ? -14.660 13.140 4.618 1.00 93.44 70 GLY A CA 1
ATOM 539 C C . GLY A 1 70 ? -13.841 13.341 5.901 1.00 93.44 70 GLY A C 1
ATOM 540 O O . GLY A 1 70 ? -12.619 13.207 5.898 1.00 93.44 70 GLY A O 1
ATOM 541 N N . SER A 1 71 ? -14.512 13.705 6.996 1.00 93.25 71 SER A N 1
ATOM 542 C CA . SER A 1 71 ? -13.899 13.955 8.309 1.00 93.25 71 SER A CA 1
ATOM 543 C C . SER A 1 71 ? -13.869 12.708 9.200 1.00 93.25 71 SER A C 1
ATOM 545 O O . SER A 1 71 ? -14.694 11.814 9.043 1.00 93.25 71 SER A O 1
ATOM 547 N N . GLY A 1 72 ? -12.972 12.685 10.193 1.00 92.44 72 GLY A N 1
ATOM 548 C CA . GLY A 1 72 ? -12.905 11.613 11.201 1.00 92.44 72 GLY A CA 1
ATOM 549 C C . GLY A 1 72 ? -12.058 10.402 10.799 1.00 92.44 72 GLY A C 1
ATOM 550 O O . GLY A 1 72 ? -11.977 9.441 11.557 1.00 92.44 72 GLY A O 1
ATOM 551 N N . TRP A 1 73 ? -11.401 10.459 9.638 1.00 94.50 73 TRP A N 1
ATOM 552 C CA . TRP A 1 73 ? -10.453 9.446 9.183 1.00 94.50 73 TRP A CA 1
ATOM 553 C C . TRP A 1 73 ? -9.014 9.880 9.445 1.00 94.50 73 TRP A C 1
ATOM 555 O O . TRP A 1 73 ? -8.652 11.033 9.216 1.00 94.50 73 TRP A O 1
ATOM 565 N N . ALA A 1 74 ? -8.184 8.926 9.856 1.00 93.50 74 ALA A N 1
ATOM 566 C CA . ALA A 1 74 ? -6.735 9.046 9.841 1.00 93.50 74 ALA A CA 1
ATOM 567 C C . ALA A 1 74 ? -6.176 8.056 8.815 1.00 93.50 74 ALA A C 1
ATOM 569 O O . ALA A 1 74 ? -6.632 6.914 8.736 1.00 93.50 74 ALA A O 1
ATOM 570 N N . LEU A 1 75 ? -5.203 8.499 8.020 1.00 93.06 75 LEU A N 1
ATOM 571 C CA . LEU A 1 75 ? -4.518 7.663 7.040 1.00 93.06 75 LEU A CA 1
ATOM 572 C C . LEU A 1 75 ? -3.065 7.485 7.456 1.00 93.06 75 LEU A C 1
ATOM 574 O O . LEU A 1 75 ? -2.360 8.460 7.705 1.00 93.06 75 LEU A O 1
ATOM 578 N N . PHE A 1 76 ? -2.626 6.235 7.471 1.00 92.38 76 PHE A N 1
ATOM 579 C CA . PHE A 1 76 ? -1.237 5.852 7.672 1.00 92.38 76 PHE A CA 1
ATOM 580 C C . PHE A 1 76 ? -0.780 5.140 6.404 1.00 92.38 76 PHE A C 1
ATOM 582 O O . PHE A 1 76 ? -1.491 4.274 5.892 1.00 92.38 76 PHE A O 1
ATOM 589 N N . VAL A 1 77 ? 0.369 5.544 5.868 1.00 92.25 77 VAL A N 1
ATOM 590 C CA . VAL A 1 77 ? 0.912 5.005 4.619 1.00 92.25 77 VAL A CA 1
ATOM 591 C C . VAL A 1 77 ? 2.290 4.442 4.909 1.00 92.25 77 VAL A C 1
ATOM 593 O O . VAL A 1 77 ? 3.144 5.140 5.448 1.00 92.25 77 VAL A O 1
ATOM 596 N N . GLU A 1 78 ? 2.489 3.186 4.532 1.00 92.00 78 GLU A N 1
ATOM 597 C CA . GLU A 1 78 ? 3.770 2.499 4.620 1.00 92.00 78 GLU A CA 1
ATOM 598 C C . GLU A 1 78 ? 4.199 2.066 3.219 1.00 92.00 78 GLU A C 1
ATOM 600 O O . GLU A 1 78 ? 3.387 1.579 2.427 1.00 92.00 78 GLU A O 1
ATOM 605 N N . ALA A 1 79 ? 5.477 2.280 2.911 1.00 90.94 79 ALA A N 1
ATOM 606 C CA . ALA A 1 79 ? 6.097 1.847 1.672 1.00 90.94 79 ALA A CA 1
ATOM 607 C C . ALA A 1 79 ? 7.094 0.733 1.994 1.00 90.94 79 ALA A C 1
ATOM 609 O O . ALA A 1 79 ? 8.171 0.981 2.532 1.00 90.94 79 ALA A O 1
ATOM 610 N N . GLU A 1 80 ? 6.716 -0.496 1.665 1.00 88.25 80 GLU A N 1
ATOM 611 C CA . GLU A 1 80 ? 7.564 -1.669 1.840 1.00 88.25 80 GLU A CA 1
ATOM 612 C C . GLU A 1 80 ? 8.426 -1.871 0.587 1.00 88.25 80 GLU A C 1
ATOM 614 O O . GLU A 1 80 ? 7.908 -1.912 -0.534 1.00 88.25 80 GLU A O 1
ATOM 619 N N . ARG A 1 81 ? 9.746 -1.991 0.768 1.00 86.25 81 ARG A N 1
ATOM 620 C CA . ARG A 1 81 ? 10.674 -2.366 -0.306 1.00 86.25 81 ARG A CA 1
ATOM 621 C C . ARG A 1 81 ? 10.891 -3.870 -0.272 1.00 86.25 81 ARG A C 1
ATOM 623 O O . ARG A 1 81 ? 11.153 -4.431 0.787 1.00 86.25 81 ARG A O 1
ATOM 630 N N . HIS A 1 82 ? 10.812 -4.501 -1.435 1.00 84.88 82 HIS A N 1
ATOM 631 C CA . HIS A 1 82 ? 11.136 -5.913 -1.619 1.00 84.88 82 HIS A CA 1
ATOM 632 C C . HIS A 1 82 ? 12.410 -6.037 -2.434 1.00 84.88 82 HIS A C 1
ATOM 634 O O . HIS A 1 82 ? 12.695 -5.174 -3.266 1.00 84.88 82 HIS A O 1
ATOM 640 N N . GLU A 1 83 ? 13.166 -7.099 -2.171 1.00 85.38 83 GLU A N 1
ATOM 641 C CA . GLU A 1 83 ? 14.320 -7.453 -2.988 1.00 85.38 83 GLU A CA 1
ATOM 642 C C . GLU A 1 83 ? 13.884 -7.564 -4.452 1.00 85.38 83 GLU A C 1
ATOM 644 O O . GLU A 1 83 ? 12.814 -8.106 -4.764 1.00 85.38 83 GLU A O 1
ATOM 649 N N . ALA A 1 84 ? 14.680 -6.984 -5.349 1.00 83.50 84 ALA A N 1
ATOM 650 C CA . ALA A 1 84 ? 14.399 -7.070 -6.768 1.00 83.50 84 ALA A CA 1
ATOM 651 C C . ALA A 1 84 ? 14.494 -8.536 -7.209 1.00 83.50 84 ALA A C 1
ATOM 653 O O . ALA A 1 84 ? 15.407 -9.260 -6.820 1.00 83.50 84 ALA A O 1
ATOM 654 N N . ALA A 1 85 ? 13.555 -8.979 -8.046 1.00 85.75 85 ALA A N 1
ATOM 655 C CA . ALA A 1 85 ? 13.725 -10.258 -8.720 1.00 85.75 85 ALA A CA 1
ATOM 656 C C . ALA A 1 85 ? 14.978 -10.197 -9.608 1.00 85.75 85 ALA A C 1
ATOM 658 O O . ALA A 1 85 ? 15.297 -9.139 -10.151 1.00 85.75 85 ALA A O 1
ATOM 659 N N . GLY A 1 86 ? 15.659 -11.332 -9.781 1.00 88.62 86 GLY A N 1
ATOM 660 C CA . GLY A 1 86 ? 16.810 -11.412 -10.678 1.00 88.62 86 GLY A CA 1
ATOM 661 C C . GLY A 1 86 ? 16.468 -10.993 -12.112 1.00 88.62 86 GLY A C 1
ATOM 662 O O . GLY A 1 86 ? 15.307 -11.063 -12.535 1.00 88.62 86 GLY A O 1
ATOM 663 N N . TYR A 1 87 ? 17.488 -10.577 -12.866 1.00 90.56 87 TYR A N 1
ATOM 664 C CA . TYR A 1 87 ? 17.312 -10.112 -14.239 1.00 90.56 87 TYR A CA 1
ATOM 665 C C . TYR A 1 87 ? 16.623 -11.188 -15.102 1.00 90.56 87 TYR A C 1
ATOM 667 O O . TYR A 1 87 ? 17.032 -12.357 -15.085 1.00 90.56 87 TYR A O 1
ATOM 675 N N . PRO A 1 88 ? 15.561 -10.844 -15.853 1.00 92.12 88 PRO A N 1
ATOM 676 C CA . PRO A 1 88 ? 14.791 -11.828 -16.600 1.00 92.12 88 PRO A CA 1
AT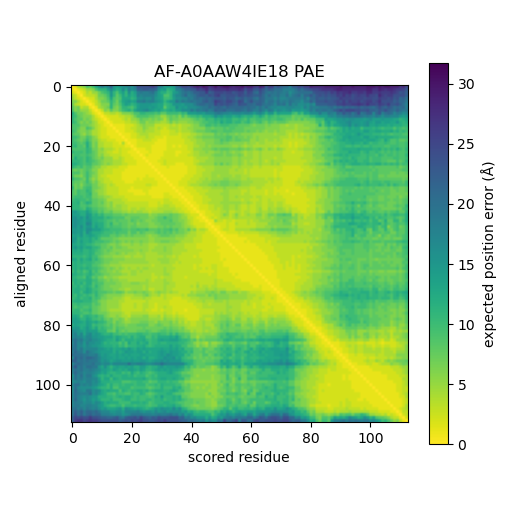OM 677 C C . PRO A 1 88 ? 15.608 -12.443 -17.741 1.00 92.12 88 PRO A C 1
ATOM 679 O O . PRO A 1 88 ? 16.357 -11.765 -18.441 1.00 92.12 88 PRO A O 1
ATOM 682 N N . ARG A 1 89 ? 15.413 -13.743 -17.986 1.00 89.62 89 ARG A N 1
ATOM 683 C CA . ARG A 1 89 ? 15.964 -14.405 -19.175 1.00 89.62 89 ARG A CA 1
ATOM 684 C C . ARG A 1 89 ? 15.060 -14.151 -20.376 1.00 89.62 89 ARG A C 1
ATOM 686 O O . ARG A 1 89 ? 13.964 -14.706 -20.451 1.00 89.62 89 ARG A O 1
ATOM 693 N N . SER A 1 90 ? 15.550 -13.361 -21.321 1.00 91.19 90 SER A N 1
ATOM 694 C CA . SER A 1 90 ? 14.844 -13.006 -22.555 1.00 91.19 90 SER A CA 1
ATOM 695 C C . SER A 1 90 ? 15.396 -13.779 -23.758 1.00 91.19 90 SER A C 1
ATOM 697 O O . SER A 1 90 ? 16.563 -14.169 -23.783 1.00 91.19 90 SER A O 1
ATOM 699 N N . ARG A 1 91 ? 14.553 -14.031 -24.768 1.00 93.44 91 ARG A N 1
ATOM 700 C CA . ARG A 1 91 ? 14.976 -14.584 -26.066 1.00 93.44 91 ARG A CA 1
ATOM 701 C C . ARG A 1 91 ? 14.886 -13.489 -27.116 1.00 93.44 91 ARG A C 1
ATOM 703 O O . ARG A 1 91 ? 13.818 -12.905 -27.276 1.00 93.44 91 ARG A O 1
ATOM 710 N N . PHE A 1 92 ? 15.971 -13.268 -27.849 1.00 94.56 92 PHE A N 1
ATOM 711 C CA . PHE A 1 92 ? 16.025 -12.270 -28.913 1.00 94.56 92 PHE A CA 1
ATOM 712 C C . PHE A 1 92 ? 16.175 -12.948 -30.278 1.00 94.56 92 PHE A C 1
ATOM 714 O O . PHE A 1 92 ? 16.918 -13.930 -30.375 1.00 94.56 92 PHE A O 1
ATOM 721 N N . PRO A 1 93 ? 15.469 -12.467 -31.319 1.00 93.06 93 PRO A N 1
ATOM 722 C CA . PRO A 1 93 ? 15.593 -13.023 -32.663 1.00 93.06 93 PRO A CA 1
ATOM 723 C C . PRO A 1 93 ? 16.947 -12.695 -33.310 1.00 93.06 93 PRO A C 1
ATOM 725 O O . PRO A 1 93 ? 17.436 -13.482 -34.119 1.00 93.06 93 PRO A O 1
ATOM 728 N N . GLU A 1 94 ? 17.566 -11.570 -32.934 1.00 95.81 94 GLU A N 1
ATOM 729 C CA . GLU A 1 94 ? 18.830 -11.088 -33.492 1.00 95.81 94 GLU A CA 1
ATOM 730 C C . GLU A 1 94 ? 19.918 -10.817 -32.431 1.00 95.81 94 GLU A C 1
ATOM 732 O O . GLU A 1 94 ? 19.606 -10.425 -31.301 1.00 95.81 94 GLU A O 1
ATOM 737 N N . PRO A 1 95 ? 21.213 -10.954 -32.791 1.00 94.25 95 PRO A N 1
ATOM 738 C CA . PRO A 1 95 ? 22.322 -10.783 -31.847 1.00 94.25 95 PRO A CA 1
ATOM 739 C C . PRO A 1 95 ? 22.460 -9.380 -31.245 1.00 94.25 95 PRO A C 1
ATOM 741 O O . PRO A 1 95 ? 22.954 -9.249 -30.130 1.00 94.25 95 PRO A O 1
ATOM 744 N N . LEU A 1 96 ? 22.048 -8.326 -31.961 1.00 96.06 96 LEU A N 1
ATOM 745 C CA . LEU A 1 96 ? 22.218 -6.947 -31.488 1.00 96.06 96 LEU A CA 1
ATOM 746 C C . LEU A 1 96 ? 21.335 -6.654 -30.269 1.00 96.06 96 LEU A C 1
ATOM 748 O O . LEU A 1 96 ? 21.817 -6.119 -29.277 1.00 96.06 96 LEU A O 1
ATOM 752 N N . SER A 1 97 ? 20.061 -7.041 -30.325 1.00 95.56 97 SER A N 1
ATOM 753 C CA . SER A 1 97 ? 19.138 -6.879 -29.198 1.00 95.56 97 SER A CA 1
ATOM 754 C C . SER A 1 97 ? 19.553 -7.732 -28.004 1.00 95.56 97 SER A C 1
ATOM 756 O O . SER A 1 97 ? 19.435 -7.281 -26.868 1.00 95.56 97 SER A O 1
ATOM 758 N N . TRP A 1 98 ? 20.106 -8.925 -28.260 1.00 95.00 98 TRP A N 1
ATOM 759 C CA . TRP A 1 98 ? 20.710 -9.746 -27.212 1.00 95.00 98 TRP A CA 1
ATOM 760 C C . TRP A 1 98 ? 21.883 -9.030 -26.531 1.00 95.00 98 TRP A C 1
ATOM 762 O O . TRP A 1 98 ? 21.905 -8.948 -25.310 1.00 95.00 98 TRP A O 1
ATOM 772 N N . LEU A 1 99 ? 22.811 -8.449 -27.300 1.00 95.81 99 LEU A N 1
ATOM 773 C CA . LEU A 1 99 ? 23.964 -7.736 -26.743 1.00 95.81 99 LEU A CA 1
ATOM 774 C C . LEU A 1 99 ? 23.539 -6.542 -25.874 1.00 95.81 99 LEU A C 1
ATOM 776 O O . LEU A 1 99 ? 24.062 -6.361 -24.780 1.00 95.81 99 LEU A O 1
ATOM 780 N N . VAL A 1 100 ? 22.559 -5.756 -26.330 1.00 95.81 100 VAL A N 1
ATOM 781 C CA . VAL A 1 100 ? 22.010 -4.633 -25.548 1.00 95.81 100 VAL A CA 1
ATOM 782 C C . VAL A 1 100 ? 21.372 -5.118 -24.240 1.00 95.81 100 VAL A C 1
ATOM 784 O O . VAL A 1 100 ? 21.497 -4.449 -23.216 1.00 95.81 100 VAL A O 1
ATOM 787 N N . ASP A 1 101 ? 20.688 -6.264 -24.248 1.00 95.62 101 ASP A N 1
ATOM 788 C CA . ASP A 1 101 ? 20.100 -6.847 -23.036 1.00 95.62 101 ASP A CA 1
ATOM 789 C C . ASP A 1 101 ? 21.158 -7.367 -22.053 1.00 95.62 101 ASP A C 1
ATOM 791 O O . ASP A 1 101 ? 20.985 -7.211 -20.847 1.00 95.62 101 ASP A O 1
ATOM 795 N N . GLU A 1 102 ? 22.268 -7.929 -22.539 1.00 94.44 102 GLU A N 1
ATOM 796 C CA . GLU A 1 102 ? 23.382 -8.354 -21.679 1.00 94.44 102 GLU A CA 1
ATOM 797 C C . GLU A 1 102 ? 24.072 -7.161 -20.995 1.00 94.44 102 GLU A C 1
ATOM 799 O O . GLU A 1 102 ? 24.350 -7.235 -19.801 1.00 94.44 102 GLU A O 1
ATOM 804 N N . GLU A 1 103 ? 24.262 -6.030 -21.684 1.00 95.19 103 GLU A N 1
ATOM 805 C CA . GLU A 1 103 ? 24.778 -4.796 -21.058 1.00 95.19 103 GLU A CA 1
ATOM 806 C C . GLU A 1 103 ? 23.836 -4.284 -19.954 1.00 95.19 103 GLU A C 1
ATOM 808 O O . GLU A 1 103 ? 24.265 -3.903 -18.863 1.00 95.19 103 GLU A O 1
ATOM 813 N N . ARG A 1 104 ? 22.518 -4.329 -20.198 1.00 94.00 104 ARG A N 1
ATOM 814 C CA . ARG A 1 104 ? 21.510 -3.974 -19.185 1.00 94.00 104 ARG A CA 1
ATOM 815 C C . ARG A 1 104 ? 21.522 -4.941 -18.005 1.00 94.00 104 ARG A C 1
ATOM 817 O O . ARG A 1 104 ? 21.323 -4.498 -16.873 1.00 94.00 104 ARG A O 1
ATOM 824 N N . ARG A 1 105 ? 21.749 -6.235 -18.254 1.00 93.00 105 ARG A N 1
ATOM 825 C CA . ARG A 1 105 ? 21.900 -7.247 -17.204 1.00 93.00 105 ARG A CA 1
ATOM 826 C C . ARG A 1 105 ? 23.122 -6.970 -16.343 1.00 93.00 105 ARG A C 1
ATOM 828 O O . ARG A 1 105 ? 22.977 -6.948 -15.127 1.00 93.00 105 ARG A O 1
ATOM 835 N N . ALA A 1 106 ? 24.276 -6.710 -16.953 1.00 92.75 106 ALA A N 1
ATOM 836 C CA . ALA A 1 106 ? 25.505 -6.407 -16.227 1.00 92.75 106 ALA A CA 1
ATOM 837 C C . ALA A 1 106 ? 25.327 -5.190 -15.304 1.00 92.75 106 ALA A C 1
ATOM 839 O O . ALA A 1 106 ? 25.623 -5.274 -14.115 1.00 92.75 106 ALA A O 1
ATOM 840 N N . ALA A 1 107 ? 24.739 -4.100 -15.815 1.00 92.19 107 ALA A N 1
ATOM 841 C CA . ALA A 1 107 ? 24.451 -2.910 -15.012 1.00 92.19 107 ALA A CA 1
ATOM 842 C C . ALA A 1 107 ? 23.462 -3.183 -13.860 1.00 92.19 107 ALA A C 1
ATOM 844 O O . ALA A 1 107 ? 23.597 -2.621 -12.774 1.00 92.19 107 ALA A O 1
ATOM 845 N N . PHE A 1 108 ? 22.459 -4.040 -14.080 1.00 89.56 108 PHE A N 1
ATOM 846 C CA . PHE A 1 108 ? 21.519 -4.447 -13.032 1.00 89.56 108 PHE A CA 1
ATOM 847 C C . PHE A 1 108 ? 22.198 -5.282 -11.938 1.00 89.56 108 PHE A C 1
ATOM 849 O O . PHE A 1 108 ? 21.955 -5.051 -10.756 1.00 89.56 108 PHE A O 1
ATOM 856 N N . GLU A 1 109 ? 23.033 -6.248 -12.324 1.00 89.31 109 GLU A N 1
ATOM 857 C CA . GLU A 1 109 ? 23.747 -7.131 -11.396 1.00 89.31 109 GLU A CA 1
ATOM 858 C C . GLU A 1 109 ? 24.790 -6.365 -10.568 1.00 89.31 109 GLU A C 1
ATOM 860 O O . GLU A 1 109 ? 24.930 -6.638 -9.379 1.00 89.31 109 GLU A O 1
ATOM 865 N N . GLU A 1 110 ? 25.448 -5.360 -11.152 1.00 89.94 110 GLU A N 1
ATOM 866 C CA . GLU A 1 110 ? 26.361 -4.455 -10.440 1.00 89.94 110 GLU A CA 1
ATOM 867 C C . GLU A 1 110 ? 25.623 -3.549 -9.439 1.00 89.94 110 GLU A C 1
ATOM 869 O O . GLU A 1 110 ? 26.076 -3.363 -8.314 1.00 89.94 110 GLU A O 1
ATOM 874 N N . ALA A 1 111 ? 24.450 -3.019 -9.798 1.00 79.75 111 ALA A N 1
ATOM 875 C CA . ALA A 1 111 ? 23.657 -2.180 -8.893 1.00 79.75 111 ALA A CA 1
ATOM 876 C C . ALA A 1 111 ? 23.062 -2.948 -7.693 1.00 79.75 111 ALA A C 1
ATOM 878 O O . ALA A 1 111 ? 22.619 -2.326 -6.725 1.00 79.75 111 ALA A O 1
ATOM 879 N N . GLY A 1 112 ? 22.998 -4.282 -7.777 1.00 64.75 112 GLY A N 1
ATOM 880 C CA . GLY A 1 112 ? 22.487 -5.169 -6.731 1.00 64.75 112 GLY A CA 1
ATOM 881 C C . GLY A 1 112 ? 23.536 -5.692 -5.739 1.00 64.75 112 GLY A C 1
ATOM 882 O O . GLY A 1 112 ? 23.141 -6.380 -4.796 1.00 64.75 112 GLY A O 1
ATOM 883 N N . SER A 1 113 ? 24.830 -5.403 -5.941 1.00 55.06 113 SER A N 1
ATOM 884 C CA . SER A 1 113 ? 25.936 -5.775 -5.034 1.00 55.06 113 SER A CA 1
ATOM 885 C C . SER A 1 113 ? 26.237 -4.698 -3.997 1.00 55.06 113 SER A C 1
ATOM 887 O O . SER A 1 113 ? 26.525 -5.067 -2.836 1.00 55.06 113 SER A O 1
#

Solvent-accessible surface area (backbone atoms only — no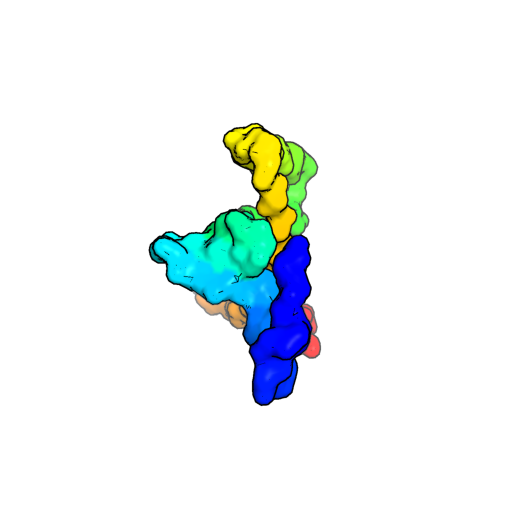t comparable to full-atom values): 7763 Å² total; per-residue (Å²): 130,88,87,59,72,91,77,56,90,64,83,90,50,72,71,75,74,46,62,63,66,44,76,81,49,96,75,30,34,34,29,72,87,72,49,78,46,72,84,83,86,85,81,77,78,74,67,90,82,48,52,74,68,53,51,51,54,49,51,51,52,53,50,62,57,58,61,72,67,66,79,95,74,85,88,84,87,83,86,85,85,72,86,79,78,76,81,80,91,79,90,60,99,49,72,66,64,42,51,57,49,49,55,53,42,52,56,51,58,61,76,72,109

Sequence (113 aa):
MLNLAEYRRRPALLADWLPWAGLVAPGVVLNKDGSFQRTARFRGPDLDSATPGELIATSARLNNALKRLGSGWALFVEAERHEAAGYPRSRFPEPLSWLVDEERRAAFEEAGS

Radius of gyration: 23.82 Å; Cα contacts (8 Å, |Δi|>4): 42; chains: 1; bounding box: 41×30×73 Å

pLDDT: mean 90.06, std 8.35, range [55.06, 97.5]

Mean predicted aligned error: 7.93 Å